Protein AF-A0A847CB54-F1 (afdb_monomer_lite)

Structure (mmCIF, N/CA/C/O backbone):
data_AF-A0A847CB54-F1
#
_entry.id   AF-A0A847CB54-F1
#
loop_
_atom_site.group_PDB
_atom_site.id
_atom_site.type_symbol
_atom_site.label_atom_id
_atom_site.label_alt_id
_atom_site.label_comp_id
_atom_site.label_asym_id
_atom_site.label_entity_id
_atom_site.label_seq_id
_atom_site.pdbx_PDB_ins_code
_atom_site.Cartn_x
_atom_site.Cartn_y
_atom_site.Cartn_z
_atom_site.occupancy
_atom_site.B_iso_or_equiv
_atom_site.auth_seq_id
_atom_site.auth_comp_id
_atom_site.auth_asym_id
_atom_site.auth_atom_id
_atom_site.pdbx_PDB_model_num
ATOM 1 N N . MET A 1 1 ? 1.866 -13.197 -14.791 1.00 49.28 1 MET A N 1
ATOM 2 C CA . MET A 1 1 ? 2.309 -11.799 -14.603 1.00 49.28 1 MET A CA 1
ATOM 3 C C . MET A 1 1 ? 3.827 -11.799 -14.614 1.00 49.28 1 MET A C 1
ATOM 5 O O . MET A 1 1 ? 4.412 -12.538 -13.836 1.00 49.28 1 MET A O 1
ATOM 9 N N . LYS A 1 2 ? 4.465 -11.105 -15.568 1.00 51.88 2 LYS A N 1
ATOM 10 C CA . LYS A 1 2 ? 5.931 -11.080 -15.678 1.00 51.88 2 LYS A CA 1
ATOM 11 C C . LYS A 1 2 ? 6.515 -10.380 -14.445 1.00 51.88 2 LYS A C 1
ATOM 13 O O . LYS A 1 2 ? 6.168 -9.236 -14.165 1.00 51.88 2 LYS A O 1
ATOM 18 N N . GLN A 1 3 ? 7.428 -11.065 -13.763 1.00 61.84 3 GLN A N 1
ATOM 19 C CA . GLN A 1 3 ? 8.222 -10.605 -12.614 1.00 61.84 3 GLN A CA 1
ATOM 20 C C . GLN A 1 3 ? 8.916 -9.243 -12.838 1.00 61.84 3 GLN A C 1
ATOM 22 O O . GLN A 1 3 ? 9.233 -8.539 -11.885 1.00 61.84 3 GLN A O 1
ATOM 27 N N . THR A 1 4 ? 9.079 -8.828 -14.100 1.00 64.75 4 THR A N 1
ATOM 28 C CA . THR A 1 4 ? 9.695 -7.559 -14.509 1.00 64.75 4 THR A CA 1
ATOM 29 C C . THR A 1 4 ? 8.974 -6.309 -14.012 1.00 64.75 4 THR A C 1
ATOM 31 O O . THR A 1 4 ? 9.595 -5.258 -13.989 1.00 64.75 4 THR A O 1
ATOM 34 N N . GLY A 1 5 ? 7.683 -6.376 -13.665 1.00 71.19 5 GLY A N 1
ATOM 35 C CA . GLY A 1 5 ? 6.960 -5.208 -13.142 1.00 71.19 5 GLY A CA 1
ATOM 36 C C . GLY A 1 5 ? 7.306 -4.904 -11.684 1.00 71.19 5 GLY A C 1
ATOM 37 O O . GLY A 1 5 ? 7.645 -3.777 -11.353 1.00 71.19 5 GLY A O 1
ATOM 38 N N . TYR A 1 6 ? 7.280 -5.932 -10.831 1.00 71.19 6 TYR A N 1
ATOM 39 C CA . TYR A 1 6 ? 7.462 -5.777 -9.385 1.00 71.19 6 TYR A CA 1
ATOM 40 C C . TYR A 1 6 ? 8.896 -5.396 -9.017 1.00 71.19 6 TYR A C 1
ATOM 42 O O . TYR A 1 6 ? 9.108 -4.462 -8.254 1.00 71.19 6 TYR A O 1
ATOM 50 N N . SER A 1 7 ? 9.879 -6.042 -9.654 1.00 77.19 7 SER A N 1
ATOM 51 C CA . SER A 1 7 ? 11.294 -5.723 -9.438 1.00 77.19 7 SER A CA 1
ATOM 52 C C . SER A 1 7 ? 11.611 -4.256 -9.750 1.00 77.19 7 SER A C 1
ATOM 54 O O . SER A 1 7 ? 12.431 -3.665 -9.063 1.00 77.19 7 SER A O 1
ATOM 56 N N . LYS A 1 8 ? 10.925 -3.644 -10.727 1.00 78.44 8 LYS A N 1
ATOM 57 C CA . LYS A 1 8 ? 11.102 -2.223 -11.061 1.00 78.44 8 LYS A CA 1
ATOM 58 C C . LYS A 1 8 ? 10.497 -1.272 -10.027 1.00 78.44 8 LYS A C 1
ATOM 60 O O . LYS A 1 8 ? 10.967 -0.146 -9.920 1.00 78.44 8 LYS A O 1
ATOM 65 N N . TYR A 1 9 ? 9.474 -1.707 -9.289 1.00 79.12 9 TYR A N 1
ATOM 66 C CA . TYR A 1 9 ? 8.949 -0.954 -8.148 1.00 79.12 9 TYR A CA 1
ATOM 67 C C . TYR A 1 9 ? 9.927 -0.997 -6.976 1.00 79.12 9 TYR A C 1
ATOM 69 O O . TYR A 1 9 ? 10.196 0.025 -6.357 1.00 79.12 9 TYR A O 1
ATOM 77 N N . GLU A 1 10 ? 10.497 -2.171 -6.702 1.00 73.06 10 GLU A N 1
ATOM 78 C CA . GLU A 1 10 ? 11.459 -2.356 -5.611 1.00 73.06 10 GLU A CA 1
ATOM 79 C C . GLU A 1 10 ? 12.772 -1.601 -5.852 1.00 73.06 10 GLU A C 1
ATOM 81 O O . GLU A 1 10 ? 13.369 -1.097 -4.904 1.00 73.06 10 GLU A O 1
ATOM 86 N N . THR A 1 11 ? 13.218 -1.492 -7.109 1.00 82.06 11 THR A N 1
ATOM 87 C CA . THR A 1 11 ? 14.423 -0.728 -7.472 1.00 82.06 11 THR A CA 1
ATOM 88 C C . THR A 1 11 ? 14.168 0.767 -7.677 1.00 82.06 11 THR A C 1
ATOM 90 O O . THR A 1 11 ? 15.122 1.506 -7.914 1.00 82.06 11 THR A O 1
ATOM 93 N N . GLY A 1 12 ? 12.910 1.223 -7.610 1.00 76.94 12 GLY A N 1
ATOM 94 C CA . GLY A 1 12 ? 12.533 2.618 -7.862 1.00 76.94 12 GLY A CA 1
ATOM 95 C C . GLY A 1 12 ? 12.657 3.057 -9.328 1.00 76.94 12 GLY A C 1
ATOM 96 O O . GLY A 1 12 ? 12.603 4.248 -9.612 1.00 76.94 12 GLY A O 1
ATOM 97 N N . GLU A 1 13 ? 12.822 2.118 -10.268 1.00 80.88 13 GLU A N 1
ATOM 98 C CA . GLU A 1 13 ? 12.850 2.417 -11.710 1.00 80.88 13 GLU A CA 1
ATOM 99 C C . GLU A 1 13 ? 11.467 2.858 -12.218 1.00 80.88 13 GLU A C 1
ATOM 101 O O . GLU A 1 13 ? 11.374 3.637 -13.162 1.00 80.88 13 GLU A O 1
ATOM 106 N N . ASN A 1 14 ? 10.387 2.370 -11.595 1.00 82.38 14 ASN A N 1
ATOM 107 C CA . ASN A 1 14 ? 9.032 2.874 -11.813 1.00 82.38 14 ASN A CA 1
ATOM 108 C C . ASN A 1 14 ? 8.327 3.121 -10.484 1.00 82.38 14 ASN A C 1
ATOM 110 O O . ASN A 1 14 ? 8.451 2.321 -9.557 1.00 82.38 14 ASN A O 1
ATOM 114 N N . ASP A 1 15 ? 7.492 4.154 -10.447 1.00 84.44 15 ASP A N 1
ATOM 115 C CA . ASP A 1 15 ? 6.545 4.340 -9.354 1.00 84.44 15 ASP A CA 1
ATOM 116 C C . ASP A 1 15 ? 5.533 3.190 -9.293 1.00 84.44 15 ASP A C 1
ATOM 118 O O . ASP A 1 15 ? 5.095 2.642 -10.314 1.00 84.44 15 ASP A O 1
ATOM 122 N N . ILE A 1 16 ? 5.126 2.843 -8.071 1.00 85.81 16 ILE A N 1
ATOM 123 C CA . ILE A 1 16 ? 4.042 1.889 -7.838 1.00 85.81 16 ILE A CA 1
ATOM 124 C C . ILE A 1 16 ? 2.737 2.541 -8.313 1.00 85.81 16 ILE A C 1
ATOM 126 O O . ILE A 1 16 ? 2.362 3.597 -7.796 1.00 85.81 16 ILE A O 1
ATOM 130 N N . PRO A 1 17 ? 1.984 1.922 -9.242 1.00 90.38 17 PRO A N 1
ATOM 131 C CA . PRO A 1 17 ? 0.688 2.444 -9.640 1.00 90.38 17 PRO A CA 1
ATOM 132 C C . PRO A 1 17 ? -0.234 2.573 -8.428 1.00 90.38 17 PRO A C 1
ATOM 134 O O . PRO A 1 17 ? -0.373 1.633 -7.642 1.00 90.38 17 PRO A O 1
ATOM 137 N N . THR A 1 18 ? -0.931 3.702 -8.308 1.00 91.94 18 THR A N 1
ATOM 138 C CA . THR A 1 18 ? -1.829 3.979 -7.174 1.00 91.94 18 THR A CA 1
ATOM 139 C C . THR A 1 18 ? -2.862 2.870 -6.956 1.00 91.94 18 THR A C 1
ATOM 141 O O . THR A 1 18 ? -3.166 2.519 -5.821 1.00 91.94 18 THR A O 1
ATOM 144 N N . SER A 1 19 ? -3.357 2.246 -8.029 1.00 93.00 19 SER A N 1
ATOM 145 C CA . SER A 1 19 ? -4.289 1.114 -7.952 1.00 93.00 19 SER A CA 1
ATOM 146 C C . SER A 1 19 ? -3.693 -0.121 -7.267 1.00 93.00 19 SER A C 1
ATOM 148 O O . SER A 1 19 ? -4.389 -0.799 -6.512 1.00 93.00 19 SER A O 1
ATOM 150 N N . VAL A 1 20 ? -2.408 -0.406 -7.496 1.00 92.31 20 VAL A N 1
ATOM 151 C CA . VAL A 1 20 ? -1.686 -1.505 -6.840 1.00 92.31 20 VAL A CA 1
ATOM 152 C C . VAL A 1 20 ? -1.478 -1.174 -5.367 1.00 92.31 20 VAL A C 1
ATOM 154 O O . VAL A 1 20 ? -1.721 -2.022 -4.513 1.00 92.31 20 VAL A O 1
ATOM 157 N N . LEU A 1 21 ? -1.104 0.068 -5.063 1.00 92.62 21 LEU A N 1
ATOM 158 C CA . LEU A 1 21 ? -0.890 0.535 -3.695 1.00 92.62 21 LEU A CA 1
ATOM 159 C C . LEU A 1 21 ? -2.174 0.459 -2.850 1.00 92.62 21 LEU A C 1
ATOM 161 O O . LEU A 1 21 ? -2.143 -0.045 -1.729 1.00 92.62 21 LEU A O 1
ATOM 165 N N . ILE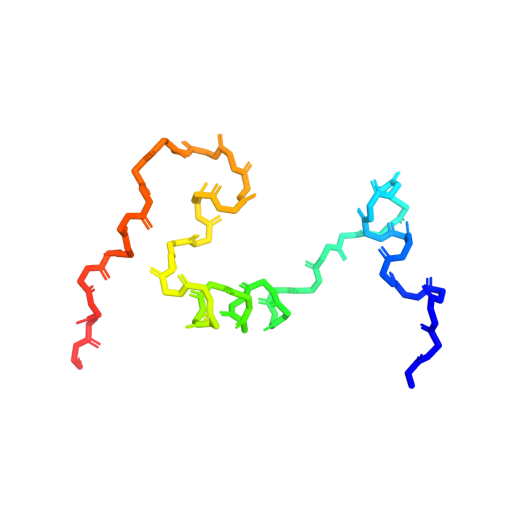 A 1 22 ? -3.317 0.858 -3.423 1.00 93.25 22 ILE A N 1
ATOM 166 C CA . ILE A 1 22 ? -4.643 0.693 -2.804 1.00 93.25 22 ILE A CA 1
ATOM 167 C C . ILE A 1 22 ? -4.938 -0.792 -2.560 1.00 93.25 22 ILE A C 1
ATOM 169 O O . ILE A 1 22 ? -5.322 -1.169 -1.456 1.00 93.25 22 ILE A O 1
ATOM 173 N N . ARG A 1 23 ? -4.704 -1.657 -3.555 1.00 94.19 23 ARG A N 1
ATOM 174 C CA . ARG A 1 23 ? -4.944 -3.105 -3.434 1.00 94.19 23 ARG A CA 1
ATOM 175 C C . ARG A 1 23 ? -4.097 -3.740 -2.326 1.00 94.19 23 ARG A C 1
ATOM 177 O O . ARG A 1 23 ? -4.587 -4.614 -1.616 1.00 94.19 23 ARG A O 1
ATOM 184 N N . LEU A 1 24 ? -2.841 -3.313 -2.178 1.00 93.50 24 LEU A N 1
ATOM 185 C CA . LEU A 1 24 ? -1.946 -3.764 -1.109 1.00 93.50 24 LEU A CA 1
ATOM 186 C C . LEU A 1 24 ? -2.439 -3.297 0.266 1.00 93.50 24 LEU A C 1
ATOM 188 O O . LEU A 1 24 ? -2.488 -4.104 1.192 1.00 93.50 24 LEU A O 1
ATOM 192 N N . ALA A 1 25 ? -2.856 -2.034 0.383 1.00 94.38 25 ALA A N 1
ATOM 193 C CA . ALA A 1 25 ? -3.433 -1.484 1.609 1.00 94.38 25 ALA A CA 1
ATOM 194 C C . ALA A 1 25 ? -4.692 -2.256 2.040 1.00 94.38 25 ALA A C 1
ATOM 196 O O . ALA A 1 25 ? -4.831 -2.626 3.206 1.00 94.38 25 ALA A O 1
ATOM 197 N N . GLU A 1 26 ? -5.573 -2.587 1.093 1.00 93.62 26 GLU A N 1
ATOM 198 C CA . GLU A 1 26 ? -6.757 -3.413 1.350 1.00 93.62 26 GLU A CA 1
ATOM 199 C C . GLU A 1 26 ? -6.397 -4.851 1.740 1.00 93.62 26 GLU A C 1
ATOM 201 O O . GLU A 1 26 ? -6.971 -5.388 2.687 1.00 93.62 26 GLU A O 1
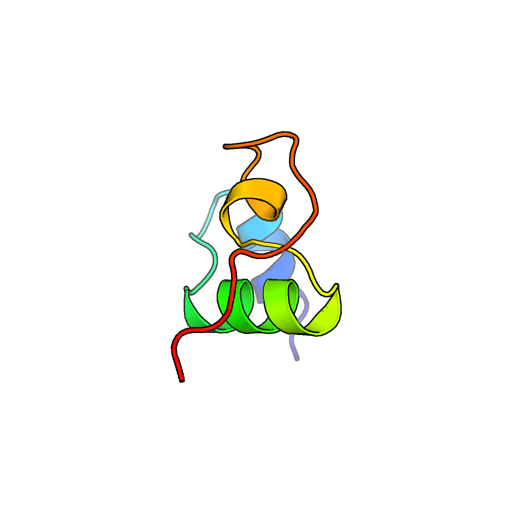ATOM 206 N N . PHE A 1 27 ? -5.438 -5.468 1.044 1.00 94.88 27 PHE A N 1
ATOM 207 C CA . PHE A 1 27 ? -5.026 -6.852 1.286 1.00 94.88 27 PHE A CA 1
ATOM 208 C C . PHE A 1 27 ? -4.383 -7.041 2.665 1.00 94.88 27 PHE A C 1
ATOM 210 O O . PHE A 1 27 ? -4.716 -7.986 3.379 1.00 94.88 27 PHE A O 1
ATOM 217 N N . TYR A 1 28 ? -3.489 -6.132 3.061 1.00 94.38 28 TYR A N 1
ATOM 218 C CA . TYR A 1 28 ? -2.828 -6.170 4.369 1.00 94.38 28 TYR A CA 1
ATOM 219 C C . TYR A 1 28 ? -3.634 -5.486 5.481 1.00 94.38 28 TYR A C 1
ATOM 221 O O . TYR A 1 28 ? -3.214 -5.513 6.640 1.00 94.38 28 TYR A O 1
ATOM 229 N N . ASN A 1 29 ? -4.789 -4.903 5.143 1.00 94.56 29 ASN A N 1
ATOM 230 C CA . ASN A 1 29 ? -5.638 -4.123 6.039 1.00 94.56 29 ASN A CA 1
ATOM 231 C C . ASN A 1 29 ? -4.849 -3.022 6.778 1.00 94.56 29 ASN A C 1
ATOM 233 O O . ASN A 1 29 ? -4.910 -2.911 8.006 1.00 94.56 29 ASN A O 1
ATOM 237 N N . THR A 1 30 ? -4.085 -2.232 6.018 1.00 95.38 30 THR A N 1
ATOM 238 C CA . THR A 1 30 ? -3.274 -1.097 6.495 1.00 95.38 30 THR A CA 1
ATOM 239 C C . THR A 1 30 ? -3.587 0.178 5.711 1.00 95.38 30 THR A C 1
ATOM 241 O O . THR A 1 30 ? -4.314 0.139 4.720 1.00 95.38 30 THR A O 1
ATOM 244 N N . SER A 1 31 ? -3.050 1.327 6.130 1.00 95.06 31 SER A N 1
ATOM 245 C CA . SER A 1 31 ? -3.070 2.546 5.307 1.00 95.06 31 SER A CA 1
ATOM 246 C C . SER A 1 31 ? -1.989 2.507 4.217 1.00 95.06 31 SER A C 1
ATOM 248 O O . SER A 1 31 ? -0.995 1.784 4.325 1.00 95.06 31 SER A O 1
ATOM 250 N N . VAL A 1 32 ? -2.179 3.314 3.168 1.00 94.50 32 VAL A N 1
ATOM 251 C CA . VAL A 1 32 ? -1.135 3.584 2.166 1.00 94.50 32 VAL A CA 1
ATOM 252 C C . VAL A 1 32 ? 0.046 4.313 2.809 1.00 94.50 32 VAL A C 1
ATOM 254 O O . VAL A 1 32 ? 1.192 3.970 2.537 1.00 94.50 32 VAL A O 1
ATOM 257 N N . ASP A 1 33 ? -0.230 5.245 3.722 1.00 94.00 33 ASP A N 1
ATOM 258 C CA . ASP A 1 33 ? 0.794 5.997 4.452 1.00 94.00 33 ASP A CA 1
ATOM 259 C C . ASP A 1 33 ? 1.729 5.074 5.238 1.00 94.00 33 ASP A C 1
ATOM 261 O O . ASP A 1 33 ? 2.930 5.324 5.307 1.00 94.00 33 ASP A O 1
ATOM 265 N N . TYR A 1 34 ? 1.200 3.976 5.786 1.00 95.12 34 TYR A N 1
ATOM 266 C CA . TYR A 1 34 ? 2.004 2.959 6.456 1.00 95.12 34 TYR A CA 1
ATOM 267 C C . TYR A 1 34 ? 2.897 2.192 5.474 1.00 95.12 34 TYR A C 1
ATOM 269 O O . TYR A 1 34 ? 4.075 1.983 5.749 1.00 95.12 34 TYR A O 1
ATOM 277 N N . ILE A 1 35 ? 2.366 1.807 4.307 1.00 93.00 35 ILE A N 1
ATOM 278 C CA . ILE A 1 35 ? 3.134 1.101 3.264 1.00 93.00 35 ILE A CA 1
ATOM 279 C C . ILE A 1 35 ? 4.272 1.979 2.728 1.00 93.00 35 ILE A C 1
ATOM 281 O O . ILE A 1 35 ? 5.361 1.476 2.465 1.00 93.00 35 ILE A O 1
ATOM 285 N N . LEU A 1 36 ? 4.031 3.283 2.591 1.00 93.25 36 LEU A N 1
ATOM 286 C CA . LEU A 1 36 ? 5.020 4.254 2.120 1.00 93.25 36 LEU A CA 1
ATOM 287 C C . LEU A 1 36 ? 5.977 4.747 3.221 1.00 93.25 36 LEU A C 1
ATOM 289 O O . LEU A 1 36 ? 6.869 5.542 2.934 1.00 93.25 36 LEU A O 1
ATOM 293 N N . GLY A 1 37 ? 5.802 4.315 4.474 1.00 92.94 37 GLY A N 1
ATOM 294 C CA . GLY A 1 37 ? 6.639 4.749 5.598 1.00 92.94 37 GLY A CA 1
ATOM 295 C C . GLY A 1 37 ? 6.427 6.206 6.026 1.00 92.94 37 GLY A C 1
ATOM 296 O O . GLY A 1 37 ? 7.262 6.762 6.735 1.00 92.94 37 GLY A O 1
ATOM 297 N N . LEU A 1 38 ? 5.313 6.826 5.625 1.00 94.62 38 LEU A N 1
ATOM 298 C CA . LEU A 1 38 ? 4.924 8.178 6.044 1.00 94.62 38 LEU A CA 1
ATOM 299 C C . LEU A 1 38 ? 4.365 8.198 7.477 1.00 94.62 38 LEU A C 1
ATOM 301 O O . LEU A 1 38 ? 4.300 9.252 8.107 1.00 94.62 38 LEU A O 1
ATOM 305 N N . THR A 1 39 ? 3.969 7.036 8.003 1.00 94.56 39 THR A N 1
ATOM 306 C CA . THR A 1 39 ? 3.509 6.857 9.384 1.00 94.56 39 THR A CA 1
ATOM 307 C C . THR A 1 39 ? 3.904 5.487 9.937 1.00 94.56 39 THR A C 1
ATOM 309 O O . THR A 1 39 ? 4.040 4.515 9.195 1.00 94.56 39 THR A O 1
ATOM 312 N N . LEU A 1 40 ? 4.043 5.394 11.262 1.00 93.69 40 LEU A N 1
ATOM 313 C CA . LEU A 1 40 ? 4.182 4.123 11.987 1.00 93.69 40 LEU A CA 1
ATOM 314 C C . LEU A 1 40 ? 2.818 3.510 12.358 1.00 93.69 40 LEU A C 1
ATOM 316 O O . LEU A 1 40 ? 2.753 2.354 12.782 1.00 93.69 40 LEU A O 1
ATOM 320 N N . GLU A 1 41 ? 1.727 4.266 12.199 1.00 93.25 41 GLU A N 1
ATOM 321 C CA . GLU A 1 41 ? 0.369 3.8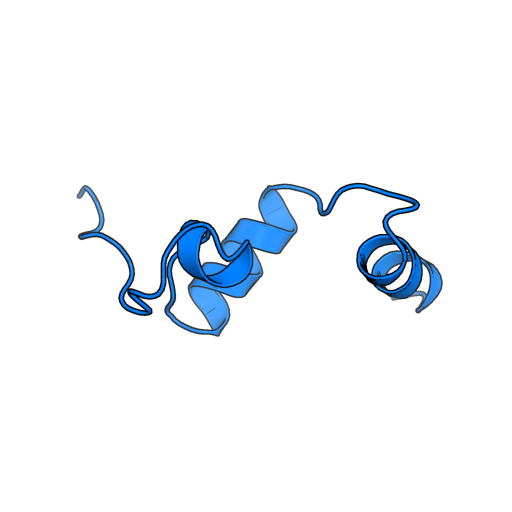14 12.499 1.00 93.25 41 GLU A CA 1
ATOM 322 C C . GLU A 1 41 ? -0.098 2.816 11.430 1.00 93.25 41 GLU A C 1
ATOM 324 O O . GLU A 1 41 ? -0.433 3.183 10.305 1.00 93.25 41 GLU A O 1
ATOM 329 N N . LYS A 1 42 ? -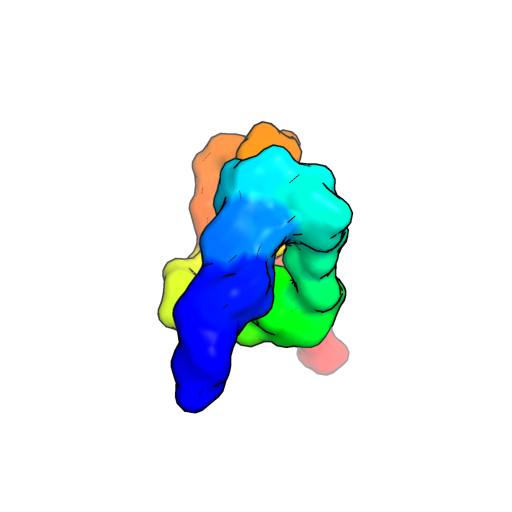0.132 1.528 11.784 1.00 91.12 42 LYS A N 1
ATOM 330 C CA . LYS A 1 42 ? -0.516 0.456 10.851 1.00 91.12 42 LYS A CA 1
ATOM 331 C C . LYS A 1 42 ? -2.006 0.462 10.507 1.00 91.12 42 LYS A C 1
ATOM 333 O O . LYS A 1 42 ? -2.395 -0.035 9.450 1.00 91.12 42 LYS A O 1
ATOM 338 N N . LYS A 1 43 ? -2.854 0.959 11.410 1.00 90.94 43 LYS A N 1
ATOM 339 C CA . LYS A 1 43 ? -4.306 0.903 11.232 1.00 90.94 43 LYS A CA 1
ATOM 340 C C . LYS A 1 43 ? -4.736 1.837 10.097 1.00 90.94 43 LYS A C 1
ATOM 342 O O . LYS A 1 43 ? -4.301 2.986 10.062 1.00 90.94 43 LYS A O 1
ATOM 347 N N . PRO A 1 44 ? -5.603 1.372 9.183 1.00 90.12 44 PRO A N 1
ATOM 348 C CA . PRO A 1 44 ? -6.168 2.243 8.170 1.00 90.12 44 PRO A CA 1
ATOM 349 C C . PRO A 1 44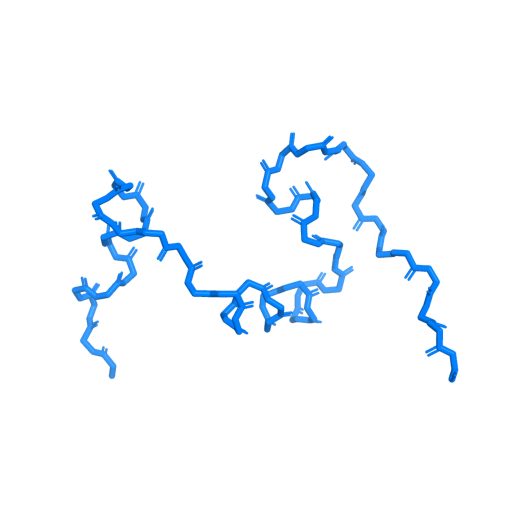 ? -7.068 3.292 8.827 1.00 90.12 44 PRO A C 1
ATOM 351 O O . PRO A 1 44 ? -7.688 3.042 9.865 1.00 90.12 44 PRO A O 1
ATOM 354 N N . TYR A 1 45 ? -7.169 4.454 8.188 1.00 89.38 45 TYR A N 1
ATOM 355 C CA . TYR A 1 45 ? -8.122 5.479 8.591 1.00 89.38 45 TYR A 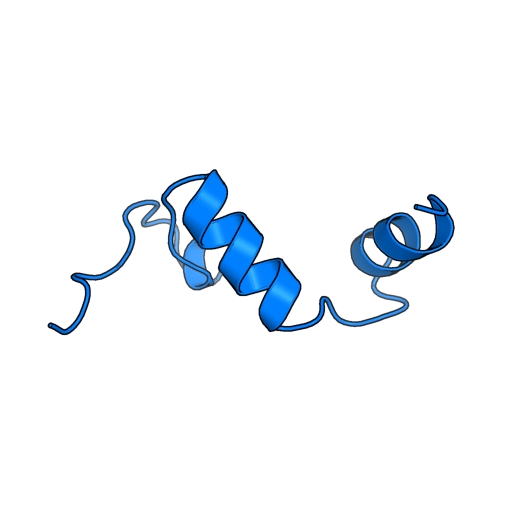CA 1
ATOM 356 C C . TYR A 1 45 ? -9.564 4.953 8.511 1.00 89.38 45 TYR A C 1
ATOM 358 O O . TYR A 1 45 ? -9.851 4.052 7.711 1.00 89.38 45 TYR A O 1
ATOM 366 N N . PRO A 1 46 ? -10.490 5.507 9.315 1.00 88.88 46 PRO A N 1
ATOM 367 C CA . PRO A 1 46 ? -11.905 5.178 9.209 1.00 88.88 46 PRO A CA 1
ATOM 368 C C . PRO A 1 46 ? -12.383 5.356 7.767 1.00 88.88 46 PRO A C 1
ATOM 370 O O . PRO A 1 46 ? -12.178 6.410 7.168 1.00 88.88 46 PRO A O 1
ATOM 373 N N . LYS A 1 47 ? -13.015 4.322 7.202 1.00 83.31 47 LYS A N 1
ATOM 374 C CA . LYS A 1 47 ? -13.573 4.412 5.851 1.00 83.31 47 LYS A CA 1
ATOM 375 C C . LYS A 1 47 ? -14.733 5.402 5.862 1.00 83.31 47 LYS A C 1
ATOM 377 O O . LYS A 1 47 ? -15.661 5.253 6.660 1.00 83.31 47 LYS A O 1
ATOM 382 N N . THR A 1 48 ? -14.691 6.381 4.968 1.00 82.44 48 THR A N 1
ATOM 383 C CA . THR A 1 48 ? -15.849 7.227 4.689 1.00 82.44 48 THR A CA 1
ATOM 384 C C . THR A 1 48 ? -16.947 6.339 4.099 1.00 82.44 48 THR A C 1
ATOM 386 O O . THR A 1 48 ? -16.677 5.561 3.183 1.00 82.44 48 THR A O 1
ATOM 389 N N . LYS A 1 49 ? -18.142 6.385 4.697 1.00 64.62 49 LYS A N 1
ATOM 390 C CA . LYS A 1 49 ? -19.342 5.701 4.196 1.00 64.62 49 LYS A CA 1
ATOM 391 C C . LYS A 1 49 ? -19.861 6.356 2.925 1.00 64.62 49 LYS A C 1
ATOM 393 O O . LYS A 1 49 ? -19.731 7.595 2.827 1.00 64.62 49 LYS A O 1
#

pLDDT: mean 85.58, std 11.56, range [49.28, 95.38]

Radius of gyration: 12.26 Å; chains: 1; bounding box: 34×20×28 Å

Secondary structure (DSSP, 8-state):
--THHHHHHHTTSSPPPHHHHHHHHHHHT--HHHHTTS-S--SPPPPP-

Sequence (49 aa):
MKQTGYSKYETGENDIPTSVLIRLAEFYNTSVDYILGLTLEKKPYPKTK

Foldseek 3Di:
DDPVVVVCCVVVVDPDPPVVLVVVCVVQQADSCCVVVVDPGRHHDPDDD